Protein AF-A0A429BQH8-F1 (afdb_monomer_lite)

Structure (mmCIF, N/CA/C/O backbone):
data_AF-A0A429BQH8-F1
#
_entry.id   AF-A0A429BQH8-F1
#
loop_
_atom_site.group_PDB
_atom_site.id
_atom_site.type_symbol
_atom_site.label_atom_id
_atom_site.label_alt_id
_atom_site.label_comp_id
_atom_site.label_asym_id
_atom_site.label_entity_id
_atom_site.label_seq_id
_atom_site.pdbx_PDB_ins_code
_atom_site.Cartn_x
_atom_site.Cartn_y
_atom_site.Cartn_z
_atom_site.occupancy
_atom_site.B_iso_or_equiv
_atom_site.auth_seq_id
_atom_site.auth_comp_id
_atom_site.auth_asym_id
_atom_site.auth_atom_id
_ato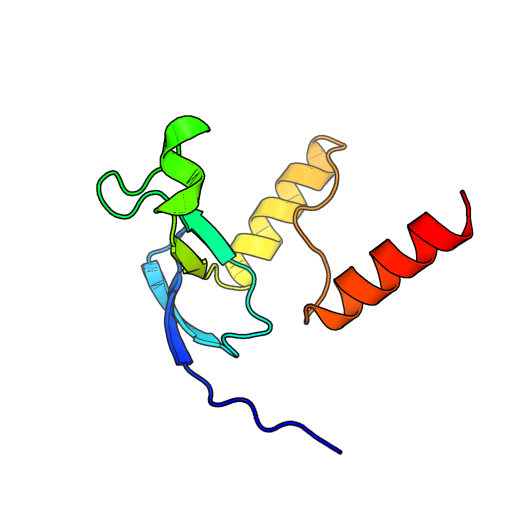m_site.pdbx_PDB_model_num
ATOM 1 N N . MET A 1 1 ? 14.439 22.328 -2.726 1.00 36.91 1 MET A N 1
ATOM 2 C CA . MET A 1 1 ? 14.791 21.987 -4.120 1.00 36.91 1 MET A CA 1
ATOM 3 C C . MET A 1 1 ? 13.985 20.749 -4.459 1.00 36.91 1 MET A C 1
ATOM 5 O O . MET A 1 1 ? 14.094 19.774 -3.730 1.00 36.91 1 MET A O 1
ATOM 9 N N . GLY A 1 2 ? 13.047 20.858 -5.402 1.00 45.47 2 GLY A N 1
ATOM 10 C CA . GLY A 1 2 ? 12.090 19.793 -5.702 1.00 45.47 2 GLY A CA 1
ATOM 11 C C . GLY A 1 2 ? 12.796 18.629 -6.382 1.00 45.47 2 GLY A C 1
ATOM 12 O O . GLY A 1 2 ? 13.368 18.805 -7.452 1.00 45.47 2 GLY A O 1
ATOM 13 N N . HIS A 1 3 ? 12.794 17.467 -5.739 1.00 46.62 3 HIS A N 1
ATOM 14 C CA . HIS A 1 3 ? 13.187 16.226 -6.385 1.00 46.62 3 HIS A CA 1
ATOM 15 C C . HIS A 1 3 ? 12.050 15.828 -7.335 1.00 46.62 3 HIS A C 1
ATOM 17 O O . HIS A 1 3 ? 10.994 15.383 -6.885 1.00 46.62 3 HIS A O 1
ATOM 23 N N . ASP A 1 4 ? 12.244 16.073 -8.633 1.00 51.50 4 ASP A N 1
ATOM 24 C CA . ASP A 1 4 ? 11.452 15.466 -9.704 1.00 51.50 4 ASP A CA 1
ATOM 25 C C . ASP A 1 4 ? 11.752 13.962 -9.704 1.00 51.50 4 ASP A C 1
ATOM 27 O O . ASP A 1 4 ? 12.698 13.496 -10.342 1.00 51.50 4 ASP A O 1
ATOM 31 N N . HIS A 1 5 ? 10.993 13.193 -8.925 1.00 56.84 5 HIS A N 1
ATOM 32 C CA . HIS A 1 5 ? 11.068 11.739 -9.000 1.00 56.84 5 HIS A CA 1
ATOM 33 C C . HIS A 1 5 ? 10.362 11.281 -10.284 1.00 56.84 5 HIS A C 1
ATOM 35 O O . HIS A 1 5 ? 9.257 11.754 -10.579 1.00 56.84 5 HIS A O 1
ATOM 41 N N . PRO A 1 6 ? 10.963 10.370 -11.070 1.00 63.25 6 PRO A N 1
ATOM 42 C CA . PRO A 1 6 ? 10.335 9.878 -12.284 1.00 63.25 6 PRO A CA 1
ATOM 43 C C . PRO A 1 6 ? 9.031 9.158 -11.933 1.00 63.25 6 PRO A C 1
ATOM 45 O O . PRO A 1 6 ? 9.024 8.157 -11.216 1.00 63.25 6 PRO A O 1
ATOM 48 N N . ALA A 1 7 ? 7.918 9.672 -12.457 1.00 75.38 7 ALA A N 1
ATOM 49 C CA . ALA A 1 7 ? 6.623 9.026 -12.329 1.00 75.38 7 ALA A CA 1
ATOM 50 C C . ALA A 1 7 ? 6.659 7.638 -12.991 1.00 75.38 7 ALA A C 1
ATOM 52 O O . ALA A 1 7 ? 7.053 7.494 -14.150 1.00 75.38 7 ALA A O 1
ATOM 53 N N . ALA A 1 8 ? 6.217 6.619 -12.260 1.00 85.19 8 ALA A N 1
ATOM 54 C CA . ALA A 1 8 ? 6.009 5.270 -12.763 1.00 85.19 8 ALA A CA 1
ATOM 55 C C . ALA A 1 8 ? 4.517 4.983 -12.934 1.00 85.19 8 ALA A C 1
ATOM 57 O O . ALA A 1 8 ? 3.655 5.670 -12.383 1.00 85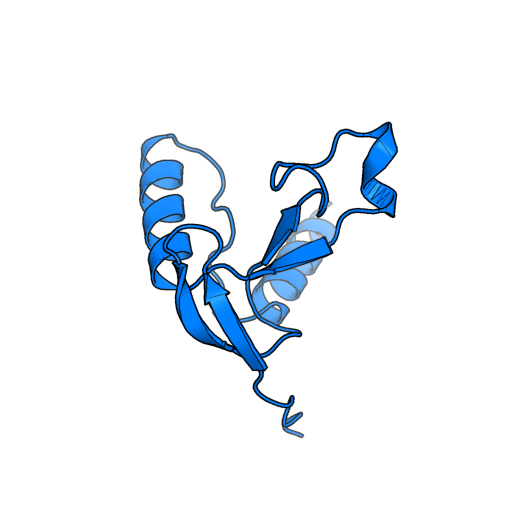.19 8 ALA A O 1
ATOM 58 N N . MET A 1 9 ? 4.212 3.938 -13.697 1.00 88.94 9 MET A N 1
ATOM 59 C CA . MET A 1 9 ? 2.847 3.490 -13.933 1.00 88.94 9 MET A CA 1
ATOM 60 C C . MET A 1 9 ? 2.759 1.983 -13.756 1.00 88.94 9 MET A C 1
ATOM 62 O O . MET A 1 9 ? 3.524 1.233 -14.358 1.00 88.94 9 MET A O 1
ATOM 66 N N . SER A 1 10 ? 1.815 1.536 -12.937 1.00 89.94 10 SER A N 1
ATOM 67 C CA . SER A 1 10 ? 1.557 0.116 -12.700 1.00 89.94 10 SER A CA 1
ATOM 68 C C . SER A 1 10 ? 0.134 -0.086 -12.157 1.00 89.94 10 SER A C 1
ATOM 70 O O . SER A 1 10 ? -0.528 0.890 -11.775 1.00 89.94 10 SER A O 1
ATOM 72 N N . PRO A 1 11 ? -0.412 -1.315 -12.205 1.00 93.25 11 PRO A N 1
ATOM 73 C CA . PRO A 1 11 ? -1.748 -1.581 -11.690 1.00 93.25 11 PRO A CA 1
ATOM 74 C C . PRO A 1 11 ? -1.760 -1.583 -10.158 1.00 93.25 11 PRO A C 1
ATOM 76 O O . PRO A 1 11 ? -0.852 -2.093 -9.508 1.00 93.25 11 PRO A O 1
ATOM 79 N N . CYS A 1 12 ? -2.834 -1.058 -9.570 1.00 91.38 12 CYS A N 1
ATOM 80 C CA . CYS A 1 12 ? -3.086 -1.177 -8.138 1.00 91.38 12 CYS A CA 1
ATOM 81 C C . CYS A 1 12 ? -3.249 -2.647 -7.737 1.00 91.38 12 CYS A C 1
ATOM 83 O O . CYS A 1 12 ? -4.119 -3.335 -8.267 1.00 91.38 12 CYS A O 1
ATOM 85 N N . ILE A 1 13 ? -2.514 -3.088 -6.720 1.00 88.62 13 ILE A N 1
ATOM 86 C CA . ILE A 1 13 ? -2.615 -4.448 -6.169 1.00 88.62 13 ILE A CA 1
ATOM 87 C C . ILE A 1 13 ? -4.031 -4.842 -5.712 1.00 88.62 13 ILE A C 1
ATOM 89 O O . ILE A 1 13 ? -4.402 -6.007 -5.785 1.00 88.62 13 ILE A O 1
ATOM 93 N N . ASN A 1 14 ? -4.844 -3.878 -5.268 1.00 89.69 14 ASN A N 1
ATOM 94 C CA . ASN A 1 14 ? -6.167 -4.158 -4.703 1.00 89.69 14 ASN A CA 1
ATOM 95 C C . ASN A 1 14 ? -7.304 -4.121 -5.733 1.00 89.69 14 ASN A C 1
ATOM 97 O O . ASN A 1 14 ? -8.313 -4.790 -5.541 1.00 89.69 14 ASN A O 1
ATOM 101 N N . CYS A 1 15 ? -7.193 -3.306 -6.787 1.00 92.06 15 CYS A N 1
ATOM 102 C CA . CYS A 1 15 ? -8.287 -3.110 -7.750 1.00 92.06 15 CYS A CA 1
ATOM 103 C C . CYS A 1 15 ? -7.878 -3.253 -9.219 1.00 92.06 15 CYS A C 1
ATOM 105 O O . CYS A 1 15 ? -8.714 -3.067 -10.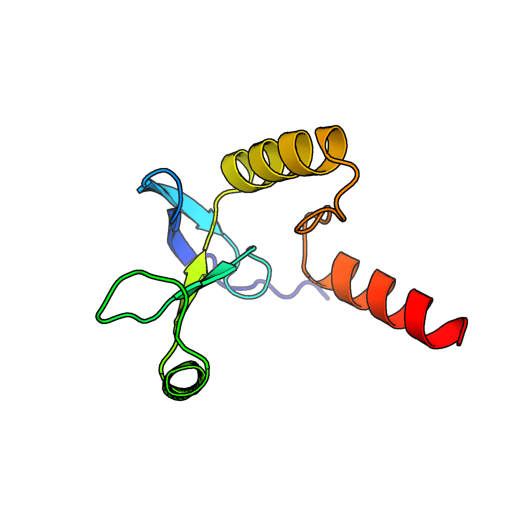098 1.00 92.06 15 CYS A O 1
ATOM 107 N N . GLY A 1 16 ? -6.603 -3.520 -9.507 1.00 94.00 16 GLY A N 1
ATOM 108 C CA . GLY A 1 16 ? -6.069 -3.704 -10.858 1.00 94.00 16 GLY A CA 1
ATOM 109 C C . GLY A 1 16 ? -5.989 -2.436 -11.714 1.00 94.00 16 GLY A C 1
ATOM 110 O O . GLY A 1 16 ? -5.397 -2.463 -12.789 1.00 94.00 16 GLY A O 1
ATOM 111 N N . ARG A 1 17 ? -6.551 -1.305 -11.267 1.00 92.12 17 ARG A N 1
ATOM 112 C CA . ARG A 1 17 ? -6.551 -0.057 -12.043 1.00 92.12 17 ARG A CA 1
ATOM 113 C C . ARG A 1 17 ? -5.129 0.481 -12.213 1.00 92.12 17 ARG A C 1
ATOM 115 O O . ARG A 1 17 ? -4.438 0.697 -11.219 1.00 92.12 17 ARG A O 1
ATOM 122 N N . LEU A 1 18 ? -4.739 0.750 -13.460 1.00 92.62 18 LEU A N 1
ATOM 123 C CA . LEU A 1 18 ? -3.507 1.467 -13.793 1.00 92.62 18 LEU A CA 1
ATOM 124 C C . LEU A 1 18 ? -3.562 2.904 -13.267 1.00 92.62 18 LEU A C 1
ATOM 126 O O . LEU A 1 18 ? -4.572 3.596 -13.429 1.00 92.62 18 LEU A O 1
ATOM 130 N N . PHE A 1 19 ? -2.476 3.350 -12.644 1.00 87.94 19 PHE A N 1
ATOM 131 C CA . PHE A 1 19 ? -2.331 4.719 -12.163 1.00 87.94 19 PHE A CA 1
ATOM 132 C C . PHE A 1 19 ? -0.870 5.166 -12.207 1.00 87.94 19 PHE A C 1
ATOM 134 O O . PHE A 1 19 ? 0.040 4.340 -12.144 1.00 87.94 19 PHE A O 1
ATOM 141 N N . LEU A 1 20 ? -0.672 6.477 -12.333 1.00 86.62 20 LEU A N 1
ATOM 142 C CA . LEU A 1 20 ? 0.635 7.116 -12.218 1.00 86.62 20 LEU A CA 1
ATOM 143 C C . LEU A 1 20 ? 0.946 7.382 -10.747 1.00 86.62 20 LEU A C 1
ATOM 145 O O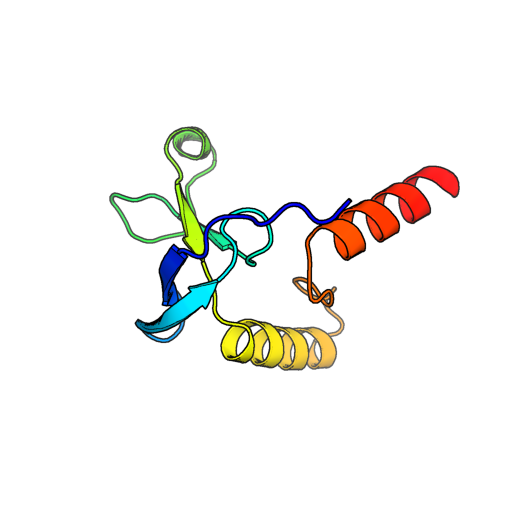 . LEU A 1 20 ? 0.055 7.775 -9.988 1.00 86.62 20 LEU A O 1
ATOM 149 N N . TYR A 1 21 ? 2.197 7.178 -10.353 1.00 81.75 21 TYR A N 1
ATOM 150 C CA . TYR A 1 21 ? 2.665 7.422 -8.994 1.00 81.75 21 TYR A CA 1
ATOM 151 C C . TYR A 1 21 ? 4.169 7.684 -8.952 1.00 81.75 21 TYR A C 1
ATOM 153 O O . TYR A 1 21 ? 4.909 7.312 -9.858 1.00 81.75 21 TYR A O 1
ATOM 161 N N . ASP A 1 22 ? 4.615 8.286 -7.857 1.00 82.88 22 ASP A N 1
ATOM 162 C CA . ASP A 1 22 ? 6.027 8.385 -7.503 1.00 82.88 22 ASP A CA 1
ATOM 163 C C . ASP A 1 22 ? 6.459 7.089 -6.779 1.00 82.88 22 ASP A C 1
ATOM 165 O O . ASP A 1 22 ? 5.899 6.784 -5.718 1.00 82.88 22 ASP A O 1
ATOM 169 N N . PRO A 1 23 ? 7.404 6.297 -7.326 1.00 80.81 23 PRO A N 1
ATOM 170 C CA . PRO A 1 23 ? 7.863 5.044 -6.721 1.00 80.81 23 PRO A CA 1
ATOM 171 C C . PRO A 1 23 ? 8.386 5.170 -5.291 1.00 80.81 23 PRO A C 1
ATOM 173 O O . PRO A 1 23 ? 8.300 4.204 -4.534 1.00 80.81 23 PRO A O 1
ATOM 176 N N . GLU A 1 24 ? 8.917 6.334 -4.920 1.00 80.31 24 GLU A N 1
ATOM 177 C CA . GLU A 1 24 ? 9.474 6.573 -3.589 1.00 80.31 24 GLU A CA 1
ATOM 178 C C . GLU A 1 24 ? 8.398 6.973 -2.575 1.00 80.31 24 GLU A C 1
ATOM 180 O O . GLU A 1 24 ? 8.587 6.814 -1.370 1.00 80.31 24 GLU A O 1
ATOM 185 N N . ARG A 1 25 ? 7.243 7.457 -3.046 1.00 73.31 25 ARG A N 1
ATOM 186 C CA . ARG A 1 25 ? 6.179 8.000 -2.183 1.00 73.31 25 ARG A CA 1
ATOM 187 C C . ARG A 1 25 ? 4.907 7.167 -2.169 1.00 73.31 25 ARG A C 1
ATOM 189 O O . ARG A 1 25 ? 4.065 7.363 -1.296 1.00 73.31 25 ARG A O 1
ATOM 196 N N . VAL A 1 26 ? 4.737 6.257 -3.124 1.00 80.31 26 VAL A N 1
ATOM 197 C CA . VAL A 1 26 ? 3.523 5.451 -3.237 1.00 80.31 26 VAL A CA 1
ATOM 198 C C . VAL A 1 26 ? 3.383 4.474 -2.072 1.00 80.31 26 VAL A C 1
ATOM 200 O O . VAL A 1 26 ? 4.315 3.761 -1.691 1.00 80.31 26 VAL A O 1
ATOM 203 N N . VAL A 1 27 ? 2.165 4.374 -1.543 1.00 80.44 27 VAL A N 1
ATOM 204 C CA . VAL A 1 27 ? 1.821 3.304 -0.607 1.00 80.44 27 VAL A CA 1
ATOM 205 C C . VAL A 1 27 ? 1.953 1.972 -1.327 1.00 80.44 27 VAL A C 1
ATOM 207 O O . VAL A 1 27 ? 1.340 1.751 -2.370 1.00 80.44 27 VAL A O 1
ATOM 210 N N . SER A 1 28 ? 2.730 1.065 -0.751 1.00 83.06 28 SER A N 1
ATOM 211 C CA . SER A 1 28 ? 2.948 -0.267 -1.297 1.00 83.06 28 SER A CA 1
ATOM 212 C C . SER A 1 28 ? 2.788 -1.336 -0.228 1.00 83.06 28 SER A C 1
ATOM 214 O O . SER A 1 28 ? 2.927 -1.089 0.969 1.00 83.06 28 SER A O 1
ATOM 216 N N . VAL A 1 29 ? 2.466 -2.542 -0.676 1.00 82.88 29 VAL A N 1
ATOM 217 C CA . VAL A 1 29 ? 2.416 -3.750 0.145 1.00 82.88 29 VAL A CA 1
ATOM 218 C C . VAL A 1 29 ? 3.533 -4.686 -0.275 1.00 82.88 29 VAL A C 1
ATOM 220 O O . VAL A 1 29 ? 3.850 -4.802 -1.458 1.00 82.88 29 VAL A O 1
ATOM 223 N N . LEU A 1 30 ? 4.129 -5.352 0.712 1.00 82.75 30 LEU A N 1
ATOM 224 C CA . LEU A 1 30 ? 5.055 -6.446 0.462 1.00 82.75 30 LEU A CA 1
ATOM 225 C C . LEU A 1 30 ? 4.266 -7.674 0.028 1.00 82.75 30 LEU A C 1
ATOM 227 O O . LEU A 1 30 ? 3.353 -8.109 0.735 1.00 82.75 30 LEU A O 1
ATOM 231 N N . VAL A 1 31 ? 4.654 -8.238 -1.107 1.00 84.62 31 VAL A N 1
ATOM 232 C CA . VAL A 1 31 ? 4.097 -9.482 -1.629 1.00 84.62 31 VAL A CA 1
ATOM 233 C C . VAL A 1 31 ? 5.221 -10.430 -2.018 1.00 84.62 31 VAL A C 1
ATOM 235 O O . VAL A 1 31 ? 6.271 -10.008 -2.498 1.00 84.62 31 VAL A O 1
ATOM 238 N N . ASP A 1 32 ? 5.000 -11.717 -1.805 1.00 88.62 32 ASP A N 1
ATOM 239 C CA . ASP A 1 32 ? 5.803 -12.769 -2.409 1.00 88.62 32 ASP A CA 1
ATOM 240 C C . ASP A 1 32 ? 5.438 -12.838 -3.906 1.00 88.62 32 ASP A C 1
ATOM 242 O O . AS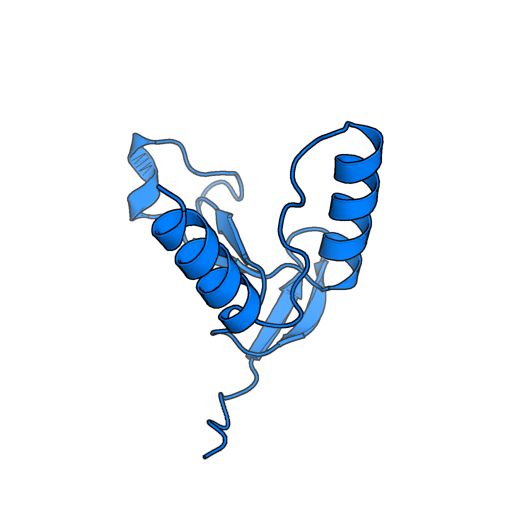P A 1 32 ? 4.268 -13.078 -4.230 1.00 88.62 32 ASP A O 1
ATOM 246 N N . PRO A 1 33 ? 6.393 -12.593 -4.821 1.00 87.12 33 PRO A N 1
ATOM 247 C CA . PRO A 1 33 ? 6.113 -12.525 -6.253 1.00 87.12 33 PRO A CA 1
ATOM 248 C C . PRO A 1 33 ? 5.674 -13.865 -6.857 1.00 87.12 33 PRO A C 1
ATOM 250 O O . PRO A 1 33 ? 5.032 -13.862 -7.903 1.00 87.12 33 PRO A O 1
ATOM 253 N N . GLU A 1 34 ? 5.977 -15.001 -6.223 1.00 89.38 34 GLU A N 1
ATOM 254 C CA . GLU A 1 34 ? 5.568 -16.319 -6.720 1.00 89.38 34 GLU A CA 1
ATOM 255 C C . GLU A 1 34 ? 4.115 -16.636 -6.368 1.00 89.38 34 GLU A C 1
ATOM 257 O O . GLU A 1 34 ? 3.405 -17.275 -7.142 1.00 89.38 34 GLU A O 1
ATOM 262 N N . THR A 1 35 ? 3.663 -16.202 -5.189 1.00 87.19 35 THR A N 1
ATOM 263 C CA . THR A 1 35 ? 2.325 -16.547 -4.677 1.00 87.19 35 THR A CA 1
ATOM 264 C C . THR A 1 35 ? 1.316 -15.411 -4.808 1.00 87.19 35 THR A C 1
ATOM 266 O O . THR A 1 35 ? 0.111 -15.644 -4.691 1.00 87.19 35 THR A O 1
ATOM 269 N N . GLY A 1 36 ? 1.784 -14.175 -5.004 1.00 83.38 36 GLY A N 1
ATOM 270 C CA . GLY A 1 36 ? 0.959 -12.967 -4.990 1.00 83.38 36 GLY A CA 1
ATOM 271 C C . GLY A 1 36 ? 0.355 -12.650 -3.617 1.00 83.38 36 GLY A C 1
ATOM 272 O O . GLY A 1 36 ? -0.586 -11.863 -3.527 1.00 83.38 36 GLY A O 1
ATOM 273 N N . ARG A 1 37 ? 0.849 -13.279 -2.543 1.00 83.94 37 ARG A N 1
ATOM 274 C CA . ARG A 1 37 ? 0.338 -13.128 -1.170 1.00 83.94 37 ARG A CA 1
ATOM 275 C C . ARG A 1 37 ? 1.338 -12.403 -0.283 1.00 83.94 37 ARG A C 1
ATOM 277 O O . ARG A 1 37 ? 2.477 -12.166 -0.670 1.00 83.94 37 ARG A O 1
ATOM 284 N N . TYR A 1 38 ? 0.912 -12.059 0.931 1.00 81.69 38 TYR A N 1
ATOM 285 C CA . TYR A 1 38 ? 1.833 -11.542 1.938 1.00 81.69 38 TYR A CA 1
ATOM 286 C C . TYR A 1 38 ? 2.932 -12.583 2.220 1.00 81.69 38 TYR A C 1
ATOM 288 O O . TYR A 1 38 ? 2.599 -13.751 2.440 1.00 81.69 38 TYR A O 1
ATOM 296 N N . PRO A 1 39 ? 4.216 -12.191 2.208 1.00 82.94 39 PRO A N 1
ATOM 297 C CA . PRO A 1 39 ? 5.315 -13.135 2.344 1.00 82.94 39 PRO A CA 1
ATOM 298 C C . PRO A 1 39 ? 5.337 -13.771 3.735 1.00 82.94 39 PRO A C 1
ATOM 300 O O . PRO A 1 39 ? 5.215 -13.089 4.760 1.00 82.94 39 PRO A O 1
ATOM 303 N N . GLU A 1 40 ? 5.574 -15.081 3.774 1.00 86.31 40 GLU A N 1
ATOM 304 C CA . GLU A 1 40 ? 5.917 -15.768 5.018 1.00 86.31 40 GLU A CA 1
ATOM 305 C C . GLU A 1 40 ? 7.191 -15.166 5.634 1.00 86.31 40 GLU A C 1
ATOM 307 O O . GLU A 1 40 ? 8.053 -14.671 4.898 1.00 86.31 40 GLU A O 1
ATOM 312 N N . PRO A 1 41 ? 7.368 -15.210 6.970 1.00 85.19 41 PRO A N 1
ATOM 313 C CA . PRO A 1 41 ? 8.537 -14.627 7.631 1.00 85.19 41 PRO A CA 1
ATOM 314 C C . PRO A 1 41 ? 9.878 -15.080 7.040 1.00 85.19 41 PRO A C 1
ATOM 316 O O . PRO A 1 41 ? 10.762 -14.249 6.836 1.00 85.19 41 PRO A O 1
ATOM 319 N N . SER A 1 42 ? 10.001 -16.367 6.700 1.00 87.19 42 SER A N 1
ATOM 320 C CA . SER A 1 42 ? 11.190 -16.967 6.080 1.00 87.19 42 SER A CA 1
ATOM 321 C C . SER A 1 42 ? 11.473 -16.434 4.673 1.00 87.19 42 SER A C 1
ATOM 323 O O . SER A 1 42 ? 12.627 -16.412 4.261 1.00 87.19 42 SER A O 1
ATOM 325 N N . ARG A 1 43 ? 10.453 -15.962 3.946 1.00 79.88 43 ARG A N 1
ATOM 326 C CA . ARG A 1 43 ? 10.540 -15.524 2.543 1.00 79.88 43 ARG A CA 1
ATOM 327 C C . ARG A 1 43 ? 10.534 -14.010 2.354 1.00 79.88 43 ARG A C 1
ATOM 329 O O . ARG A 1 43 ? 10.606 -13.533 1.226 1.00 79.88 43 ARG A O 1
ATOM 336 N N . ARG A 1 44 ? 10.489 -13.227 3.437 1.00 81.12 44 ARG A N 1
ATOM 337 C CA . ARG A 1 44 ? 10.425 -11.753 3.373 1.00 81.12 44 ARG A CA 1
ATOM 338 C C . ARG A 1 44 ? 11.545 -11.107 2.558 1.00 81.12 44 ARG A C 1
ATOM 340 O O . ARG A 1 44 ? 11.322 -10.055 1.976 1.00 81.12 44 ARG A O 1
ATOM 347 N N . HIS A 1 45 ? 12.720 -11.728 2.497 1.00 84.25 45 HIS A N 1
ATOM 348 C CA . HIS A 1 45 ? 13.861 -11.229 1.728 1.00 84.25 45 HIS A CA 1
ATOM 349 C C . HIS A 1 45 ? 13.667 -11.315 0.202 1.00 84.25 45 HIS A C 1
ATOM 351 O O . HIS A 1 45 ? 14.336 -10.595 -0.529 1.00 84.25 45 HIS A O 1
ATOM 357 N N . HIS A 1 46 ? 12.735 -12.147 -0.274 1.00 84.69 46 HIS A N 1
ATOM 358 C CA . HIS A 1 46 ? 12.338 -12.236 -1.684 1.00 84.69 46 HIS A CA 1
ATOM 359 C C . HIS A 1 46 ? 11.098 -11.396 -2.019 1.00 84.69 46 HIS A C 1
ATOM 361 O O . HIS A 1 46 ? 10.660 -11.372 -3.168 1.00 84.69 46 HIS A O 1
ATOM 367 N N . ALA A 1 47 ? 10.497 -10.734 -1.028 1.00 86.06 47 ALA A N 1
ATOM 368 C CA . ALA A 1 47 ? 9.268 -9.990 -1.234 1.00 86.06 47 ALA A CA 1
ATOM 369 C C . ALA A 1 47 ? 9.513 -8.704 -2.029 1.00 86.06 47 ALA A C 1
ATOM 371 O O . ALA A 1 47 ? 10.484 -7.981 -1.802 1.00 86.06 47 ALA A O 1
ATOM 372 N N . VAL A 1 48 ? 8.577 -8.386 -2.916 1.00 87.00 48 VAL A N 1
ATOM 373 C CA . VAL A 1 48 ? 8.581 -7.157 -3.709 1.00 87.00 48 VAL A CA 1
ATOM 374 C C . VAL A 1 48 ? 7.532 -6.186 -3.182 1.00 87.00 48 VAL A C 1
ATOM 376 O O . VAL A 1 48 ? 6.500 -6.587 -2.642 1.00 87.00 48 VAL A O 1
ATOM 379 N N . ARG A 1 49 ? 7.795 -4.887 -3.328 1.00 84.62 49 ARG A N 1
ATOM 380 C CA . ARG A 1 49 ? 6.816 -3.838 -3.027 1.00 84.62 49 ARG A CA 1
ATOM 381 C C . ARG A 1 49 ? 5.919 -3.624 -4.238 1.00 84.62 49 ARG A C 1
ATOM 383 O O . ARG A 1 49 ? 6.413 -3.295 -5.312 1.00 84.62 49 ARG A O 1
ATOM 390 N N . VAL A 1 50 ? 4.609 -3.773 -4.056 1.00 87.94 50 VAL A N 1
ATOM 391 C CA . VAL A 1 50 ? 3.612 -3.536 -5.110 1.00 87.94 50 VAL A CA 1
ATOM 392 C C . VAL A 1 50 ? 2.679 -2.407 -4.685 1.00 87.94 50 VAL A C 1
ATOM 394 O O . VAL A 1 50 ? 2.210 -2.406 -3.542 1.00 87.94 50 VAL A O 1
ATOM 397 N N . PRO A 1 51 ? 2.423 -1.416 -5.553 1.00 89.19 51 PRO A N 1
ATOM 398 C CA . PRO A 1 51 ? 1.751 -0.195 -5.148 1.00 89.19 51 PRO A CA 1
ATOM 399 C C . PRO A 1 51 ? 0.228 -0.355 -5.053 1.00 89.19 51 PRO A C 1
ATOM 401 O O . PRO A 1 51 ? -0.409 -1.132 -5.770 1.00 89.19 51 PRO A O 1
ATOM 404 N N . ALA A 1 52 ? -0.370 0.435 -4.168 1.00 87.81 52 ALA A N 1
ATOM 405 C CA . ALA A 1 52 ? -1.806 0.566 -3.989 1.00 87.81 52 ALA A CA 1
ATOM 406 C C . ALA A 1 52 ? -2.243 1.990 -4.346 1.00 87.81 52 ALA A C 1
ATOM 408 O O . ALA A 1 52 ? -1.645 2.970 -3.905 1.00 87.81 52 ALA A O 1
ATOM 409 N N . CYS A 1 53 ? -3.311 2.120 -5.133 1.00 86.62 53 CYS A N 1
ATOM 410 C CA . CYS A 1 53 ? -3.823 3.433 -5.503 1.00 86.62 53 CYS A CA 1
ATOM 411 C C . CYS A 1 53 ? -4.483 4.139 -4.309 1.00 86.62 53 CYS A C 1
ATOM 413 O O . CYS A 1 53 ? -5.044 3.500 -3.411 1.00 86.62 53 CYS A O 1
ATOM 415 N N . HIS A 1 54 ? -4.482 5.473 -4.346 1.00 81.81 54 HIS A N 1
ATOM 416 C CA . HIS A 1 54 ? -5.003 6.307 -3.260 1.00 81.81 54 HIS A CA 1
ATOM 417 C C . HIS A 1 54 ? -6.468 5.990 -2.904 1.00 81.81 54 HIS A C 1
ATOM 419 O O . HIS A 1 54 ? -6.842 6.015 -1.733 1.00 81.81 54 HIS A O 1
ATOM 425 N N . PHE A 1 55 ? -7.300 5.621 -3.888 1.00 85.00 55 PHE A N 1
ATOM 426 C CA . PHE A 1 55 ? -8.696 5.242 -3.653 1.00 85.00 55 PHE A CA 1
ATOM 427 C C . PHE A 1 55 ? -8.816 4.003 -2.756 1.00 85.00 55 PHE A C 1
ATOM 429 O O . PHE A 1 55 ? -9.602 3.997 -1.808 1.00 85.00 55 PHE A O 1
ATOM 436 N N . CYS A 1 56 ? -8.019 2.964 -3.024 1.00 88.25 56 CYS A N 1
ATOM 437 C CA . CYS A 1 56 ? -8.029 1.739 -2.229 1.00 88.25 56 CYS A CA 1
ATOM 438 C C . CYS A 1 56 ? -7.451 1.965 -0.830 1.00 88.25 56 CYS A C 1
ATOM 440 O O . CYS A 1 56 ? -7.985 1.426 0.138 1.00 88.25 56 CYS A O 1
ATOM 442 N N . VAL A 1 57 ? -6.405 2.787 -0.708 1.00 85.38 57 VAL A N 1
ATOM 443 C CA . VAL A 1 57 ? -5.842 3.171 0.597 1.00 85.38 57 VAL A CA 1
ATOM 444 C C . VAL A 1 57 ? -6.887 3.912 1.431 1.00 85.38 57 VAL A C 1
ATOM 446 O O . VAL A 1 57 ? -7.138 3.548 2.581 1.00 85.38 57 VAL A O 1
ATOM 449 N N . ARG A 1 58 ? -7.577 4.892 0.835 1.00 84.31 58 ARG A N 1
ATOM 450 C CA . ARG A 1 58 ? -8.644 5.646 1.501 1.00 84.31 58 ARG A CA 1
ATOM 451 C C . ARG A 1 58 ? -9.777 4.735 1.974 1.00 84.31 58 ARG A C 1
ATOM 453 O O . ARG A 1 58 ? -10.199 4.844 3.123 1.00 84.31 58 ARG A O 1
ATOM 460 N N . ALA A 1 59 ? -10.239 3.816 1.126 1.00 85.75 59 ALA A N 1
ATOM 461 C CA . ALA A 1 59 ? -11.273 2.849 1.494 1.00 85.75 59 ALA A CA 1
ATOM 462 C C . ALA A 1 59 ? -10.825 1.941 2.655 1.00 85.75 59 ALA A C 1
ATOM 464 O O . ALA A 1 59 ? -11.567 1.753 3.618 1.00 85.75 59 ALA A O 1
ATOM 465 N N . ALA A 1 60 ? -9.585 1.443 2.616 1.00 85.44 60 ALA A N 1
ATOM 466 C CA . ALA A 1 60 ? -9.030 0.624 3.691 1.00 85.44 60 ALA A CA 1
ATOM 467 C C . ALA A 1 60 ? -8.944 1.389 5.023 1.00 85.44 60 ALA A C 1
ATOM 469 O O . ALA A 1 60 ? -9.226 0.828 6.082 1.00 85.44 60 ALA A O 1
ATOM 470 N N . ASN A 1 61 ? -8.595 2.676 4.986 1.00 83.69 61 ASN A N 1
ATOM 471 C CA . ASN A 1 61 ? -8.543 3.519 6.180 1.00 83.69 61 ASN A CA 1
ATOM 472 C C . ASN A 1 61 ? -9.924 3.800 6.778 1.00 83.69 61 ASN A C 1
ATOM 474 O O . ASN A 1 61 ? -10.047 3.836 8.001 1.00 83.69 61 ASN A O 1
ATOM 478 N N . VAL A 1 62 ? -10.969 3.944 5.955 1.00 87.06 62 VAL A N 1
ATOM 479 C CA . VAL A 1 62 ? -12.353 4.044 6.451 1.00 87.06 62 VAL A CA 1
ATOM 480 C C . VAL A 1 62 ? -12.716 2.800 7.262 1.00 87.06 62 VAL A C 1
ATOM 482 O O . VAL A 1 62 ? -13.217 2.919 8.380 1.00 87.06 62 VAL A O 1
ATOM 485 N N . GLU A 1 63 ? -12.407 1.610 6.747 1.00 88.50 63 GLU A N 1
ATOM 486 C CA . GLU A 1 63 ? -12.686 0.355 7.452 1.00 88.50 63 GLU A CA 1
ATOM 487 C C . GLU A 1 63 ? -11.844 0.183 8.721 1.00 88.50 63 GLU A C 1
ATOM 489 O O . GLU A 1 63 ? -12.353 -0.273 9.744 1.00 88.50 63 GLU A O 1
ATOM 494 N N . ARG A 1 64 ? -10.574 0.604 8.702 1.00 85.44 64 ARG A N 1
ATOM 495 C CA . ARG A 1 64 ? -9.724 0.621 9.903 1.00 85.44 64 ARG A CA 1
ATOM 496 C C . ARG A 1 64 ? -10.284 1.538 10.983 1.00 85.44 64 ARG A C 1
ATOM 498 O O . ARG A 1 64 ? -10.400 1.110 12.128 1.00 85.44 64 ARG A O 1
ATOM 505 N N . ARG A 1 65 ? -10.708 2.750 10.610 1.00 85.31 65 ARG A N 1
ATOM 506 C CA . ARG A 1 65 ? -11.303 3.724 11.533 1.00 85.31 65 ARG A CA 1
ATOM 507 C C . ARG A 1 65 ? -12.556 3.168 12.205 1.00 85.31 65 ARG A C 1
ATOM 509 O O . ARG A 1 65 ? -12.676 3.256 13.421 1.00 85.31 65 ARG A O 1
ATOM 516 N N . LYS A 1 66 ? -13.448 2.526 11.440 1.00 90.19 66 LYS A N 1
ATOM 517 C CA . LYS A 1 66 ? -14.648 1.860 11.988 1.00 90.19 66 LYS A CA 1
ATOM 518 C C . LYS A 1 66 ? -14.313 0.782 13.023 1.00 90.19 66 LYS A C 1
ATOM 520 O O . LYS A 1 66 ? -15.107 0.537 13.921 1.00 90.19 66 LYS A O 1
ATOM 525 N N . ARG A 1 67 ? -13.152 0.137 12.891 1.00 88.81 67 ARG A N 1
ATOM 526 C CA . ARG A 1 67 ? -12.684 -0.947 13.768 1.00 88.81 67 ARG A CA 1
ATOM 527 C C . ARG A 1 67 ? -11.781 -0.46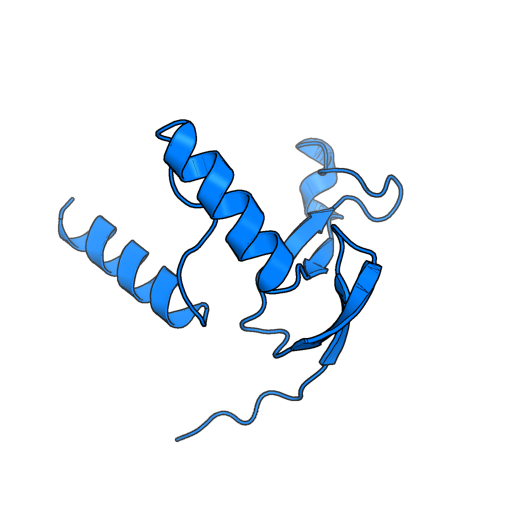6 14.909 1.00 88.81 67 ARG A C 1
ATOM 529 O O . ARG A 1 67 ? -11.240 -1.302 15.622 1.00 88.81 67 ARG A O 1
ATOM 536 N N . GLY A 1 68 ? -11.571 0.846 15.058 1.00 87.56 68 GLY A N 1
ATOM 537 C CA . GLY A 1 68 ? -10.625 1.396 16.036 1.00 87.56 68 GLY A CA 1
ATOM 538 C C . GLY A 1 68 ? -9.172 0.980 15.781 1.00 87.56 68 GLY A C 1
ATOM 539 O O . GLY A 1 68 ? -8.357 0.988 16.698 1.00 87.56 68 GLY A O 1
ATOM 540 N N . LEU A 1 69 ? -8.846 0.579 14.549 1.00 74.56 69 LEU A N 1
ATOM 541 C CA . LEU A 1 69 ? -7.500 0.173 14.168 1.00 74.56 69 LEU A CA 1
ATOM 542 C C . LEU A 1 69 ? -6.680 1.389 13.731 1.00 74.56 69 LEU A C 1
ATOM 544 O O . LEU A 1 69 ? -7.233 2.314 13.124 1.00 74.56 69 LEU A O 1
ATOM 548 N N . PRO A 1 70 ? -5.354 1.365 13.950 1.00 73.38 70 PRO A N 1
ATOM 549 C CA . PRO A 1 70 ? -4.478 2.379 13.396 1.00 73.38 70 PRO A CA 1
ATOM 550 C C . PRO A 1 70 ? -4.611 2.401 11.873 1.00 73.38 70 PRO A C 1
ATOM 552 O O . PRO A 1 70 ? -4.745 1.363 11.205 1.00 73.38 70 PRO A O 1
ATOM 555 N N . LEU A 1 71 ? -4.592 3.613 11.330 1.00 74.12 71 LEU A N 1
ATOM 556 C CA . LEU A 1 71 ? -4.674 3.828 9.896 1.00 74.12 71 LEU A CA 1
ATOM 557 C C . LEU A 1 71 ? -3.453 3.219 9.222 1.00 74.12 71 LEU A C 1
ATOM 559 O O . LEU A 1 71 ? -2.346 3.273 9.752 1.00 74.12 71 LEU A O 1
ATOM 563 N N . GLY A 1 72 ? -3.682 2.602 8.064 1.00 61.97 72 GLY A N 1
ATOM 564 C CA . GLY A 1 72 ? -2.617 1.941 7.321 1.00 61.97 72 GLY A CA 1
ATOM 565 C C . GLY A 1 72 ? -1.579 2.945 6.841 1.00 61.97 72 GLY A C 1
ATOM 566 O O . GLY A 1 72 ? -0.424 2.558 6.724 1.00 61.97 72 GLY A O 1
ATOM 567 N N . TYR A 1 73 ? -2.022 4.192 6.593 1.00 65.31 73 TYR A N 1
ATOM 568 C CA . TYR A 1 73 ? -1.239 5.391 6.277 1.00 65.31 73 TYR A CA 1
ATOM 569 C C . TYR A 1 73 ? -2.189 6.546 5.862 1.00 65.31 73 TYR A C 1
ATOM 571 O O . TYR A 1 73 ? -3.102 6.291 5.084 1.00 65.31 73 TYR A O 1
ATOM 579 N N . GLU A 1 74 ? -2.031 7.781 6.365 1.00 50.12 74 GLU A N 1
ATOM 580 C CA . GLU A 1 74 ? -2.927 8.937 6.071 1.00 50.12 74 GLU A CA 1
ATOM 581 C C . GLU A 1 74 ? -2.233 10.114 5.348 1.00 50.12 74 GLU A C 1
ATOM 583 O O . GLU A 1 74 ? -2.861 11.148 5.152 1.00 50.12 74 GLU A O 1
ATOM 588 N N . GLY A 1 75 ? -0.957 9.973 4.970 1.00 44.31 75 GLY A N 1
ATOM 589 C CA . GLY A 1 75 ? -0.211 11.012 4.250 1.00 44.31 75 GLY A CA 1
ATOM 590 C C . GLY A 1 75 ? -0.440 10.963 2.742 1.00 44.31 75 GLY A C 1
ATOM 591 O O . GLY A 1 75 ? -0.828 9.929 2.199 1.00 44.31 75 GLY A O 1
ATOM 592 N N . ASP A 1 76 ? -0.161 12.065 2.058 1.00 42.03 76 ASP A N 1
ATOM 593 C CA . ASP A 1 76 ? -0.037 12.058 0.597 1.00 42.03 76 ASP A CA 1
ATOM 594 C C . ASP A 1 76 ? 1.376 11.588 0.177 1.00 42.03 76 ASP A C 1
ATOM 596 O O . ASP A 1 76 ? 1.574 11.198 -0.976 1.00 42.03 76 ASP A O 1
ATOM 600 N N . THR A 1 77 ? 2.363 11.605 1.099 1.00 47.66 77 THR A N 1
ATOM 601 C CA . THR A 1 77 ? 3.775 11.215 0.852 1.00 47.66 77 THR A CA 1
ATOM 602 C C . THR A 1 77 ? 4.533 10.637 2.073 1.00 47.66 77 THR A C 1
ATOM 604 O O . THR A 1 77 ? 4.158 10.869 3.226 1.00 47.66 77 THR A O 1
ATOM 607 N N . TYR A 1 78 ? 5.578 9.821 1.859 1.00 46.56 78 TYR A N 1
ATOM 608 C CA . TYR A 1 78 ? 6.349 9.157 2.935 1.00 46.56 78 TYR A CA 1
ATOM 609 C C . TYR A 1 78 ? 6.968 10.152 3.942 1.00 46.56 78 TYR A C 1
ATOM 611 O O . TYR A 1 78 ? 7.152 9.809 5.107 1.00 46.56 78 TYR A O 1
ATOM 619 N N . ALA A 1 79 ? 7.170 11.411 3.535 1.00 49.34 79 ALA A N 1
ATOM 620 C CA . ALA A 1 79 ? 7.589 12.507 4.409 1.00 49.34 79 ALA A CA 1
ATOM 621 C C . ALA A 1 79 ? 6.643 12.710 5.610 1.00 49.34 79 ALA A C 1
ATOM 623 O O . ALA A 1 79 ? 7.096 13.005 6.714 1.00 49.34 79 ALA A O 1
ATOM 624 N N . ASP A 1 80 ? 5.340 12.472 5.430 1.00 53.66 80 ASP A N 1
ATOM 625 C CA . ASP A 1 80 ? 4.354 12.571 6.512 1.00 53.66 80 ASP A CA 1
ATOM 626 C C . ASP A 1 80 ? 4.472 11.399 7.503 1.00 53.66 80 ASP A C 1
ATOM 628 O O . ASP A 1 80 ? 4.182 11.543 8.693 1.00 53.66 80 ASP A O 1
ATOM 632 N N . LEU A 1 81 ? 4.915 10.227 7.031 1.00 48.62 81 LEU A N 1
ATOM 633 C CA . LEU A 1 81 ? 5.181 9.061 7.877 1.00 48.62 81 LEU A CA 1
ATOM 634 C C . LEU A 1 81 ? 6.484 9.234 8.660 1.00 48.62 81 LEU A C 1
ATOM 636 O O . LEU A 1 81 ? 6.498 8.966 9.857 1.00 48.62 81 LEU A O 1
ATOM 640 N N . GLU A 1 82 ? 7.550 9.714 8.020 1.00 51.62 82 GLU A N 1
ATOM 641 C CA . GLU A 1 82 ? 8.821 10.010 8.691 1.00 51.62 82 GLU A CA 1
ATOM 642 C C . GLU A 1 82 ? 8.652 11.098 9.752 1.00 51.62 82 GLU A C 1
ATOM 644 O O . GLU A 1 82 ? 9.132 10.936 10.873 1.00 51.62 82 GLU A O 1
ATOM 649 N N . ALA A 1 83 ? 7.895 12.157 9.449 1.00 58.34 83 ALA A N 1
ATOM 650 C CA . ALA A 1 83 ? 7.567 13.198 10.418 1.00 58.34 83 ALA A CA 1
ATOM 651 C C . ALA A 1 83 ? 6.809 12.637 11.631 1.00 58.34 83 ALA A C 1
ATOM 653 O O . ALA A 1 83 ? 7.135 12.975 12.768 1.00 58.34 83 ALA A O 1
ATOM 654 N N . ARG A 1 84 ? 5.834 11.744 11.410 1.00 53.44 84 ARG A N 1
ATOM 655 C CA . ARG A 1 84 ? 5.087 11.093 12.496 1.00 53.44 84 ARG A CA 1
ATOM 656 C C . ARG A 1 84 ? 5.951 10.154 13.332 1.00 53.44 84 ARG A C 1
ATOM 658 O O . ARG A 1 84 ? 5.895 10.234 14.554 1.00 53.44 84 ARG A O 1
ATOM 665 N N . LEU A 1 85 ? 6.762 9.305 12.704 1.00 53.22 85 LEU A N 1
ATOM 666 C CA . LEU A 1 85 ? 7.652 8.378 13.413 1.00 53.22 85 LEU A CA 1
ATOM 667 C C . LEU A 1 85 ? 8.715 9.133 14.224 1.00 53.22 85 LEU A C 1
ATOM 669 O O . LEU A 1 85 ? 8.933 8.819 15.391 1.00 53.22 85 LEU A O 1
ATOM 673 N N . ALA A 1 86 ? 9.299 10.193 13.658 1.00 57.72 86 ALA A N 1
ATOM 674 C CA . ALA A 1 86 ? 10.238 11.061 14.367 1.00 57.72 86 ALA A CA 1
ATOM 675 C C . ALA A 1 86 ? 9.582 11.820 15.534 1.00 57.72 86 ALA A C 1
ATOM 677 O O . ALA A 1 86 ? 10.241 12.135 16.526 1.00 57.72 86 ALA A O 1
ATOM 678 N N . GLN A 1 87 ? 8.286 12.132 15.432 1.00 52.88 87 GLN A N 1
ATOM 679 C CA . GLN A 1 87 ? 7.526 12.731 16.524 1.00 52.88 87 GLN A CA 1
ATOM 680 C C . GLN A 1 87 ? 7.272 11.705 17.638 1.00 52.88 87 GLN A C 1
ATOM 682 O O . GLN A 1 87 ? 7.499 12.023 18.798 1.00 52.88 87 GLN A O 1
ATOM 687 N N . GLU A 1 88 ? 6.880 10.473 17.305 1.00 51.75 88 GLU A N 1
ATOM 688 C CA . GLU A 1 88 ? 6.654 9.384 18.270 1.00 51.75 88 GLU A CA 1
ATOM 689 C C . GLU A 1 88 ? 7.936 8.964 19.018 1.00 51.75 88 GLU A C 1
ATOM 691 O O . GLU A 1 88 ? 7.875 8.652 20.207 1.00 51.75 88 GLU A O 1
ATOM 696 N N . GLU A 1 89 ? 9.103 9.019 18.371 1.00 52.97 89 GLU A N 1
ATOM 697 C CA . GLU A 1 89 ? 10.404 8.710 18.987 1.00 52.97 89 GLU A CA 1
ATOM 698 C C . GLU A 1 89 ? 10.909 9.824 19.922 1.00 52.97 89 GLU A C 1
ATOM 700 O O . GLU A 1 89 ? 11.628 9.555 20.877 1.00 52.97 89 GLU A O 1
ATOM 705 N N . ARG A 1 90 ? 10.481 11.076 19.702 1.00 45.94 90 ARG A N 1
ATOM 706 C CA . ARG A 1 90 ? 10.862 12.244 20.519 1.00 45.94 90 ARG A CA 1
ATOM 707 C C . ARG A 1 90 ? 10.106 12.340 21.855 1.00 45.94 90 ARG A C 1
ATOM 709 O O . ARG A 1 90 ? 10.537 13.076 22.738 1.00 45.94 90 ARG A O 1
ATOM 716 N N . TRP A 1 91 ? 8.980 11.641 21.993 1.00 48.69 91 TRP A N 1
ATOM 717 C CA . TRP A 1 91 ? 8.172 11.597 23.223 1.00 48.69 91 TRP A CA 1
ATOM 718 C C . TRP A 1 91 ? 8.329 10.279 24.005 1.00 48.69 91 TRP A C 1
ATOM 720 O O . TRP A 1 91 ? 7.561 10.030 24.938 1.00 48.69 91 TRP A O 1
ATOM 730 N N . ARG A 1 92 ? 9.304 9.444 23.625 1.00 46.62 92 ARG A N 1
ATOM 731 C CA . ARG A 1 92 ? 9.823 8.326 24.425 1.00 46.62 92 ARG A CA 1
ATOM 732 C C . ARG A 1 92 ? 11.060 8.758 25.200 1.00 46.62 92 ARG A C 1
ATOM 734 O O . ARG A 1 92 ? 11.235 8.206 26.307 1.00 46.62 92 ARG A O 1
#

Foldseek 3Di:
DDDPQDWDWAAALPPRDIDIDRPQWFDWAWAQPVPSHRDDPVCSVNTDTDGHDPVVLVVQQVVCVVVVHPRPDDDSGCVVVVVVVVVVVVVD

Sequence (92 aa):
MGHDHPAAMSPCINCGRLFLYDPERVVSVLVDPETGRYPEPSRRHHAVRVPACHFCVRAANVERRKRGLPLGYEGDTYADLEARLAQEERWR

pLDDT: mean 75.23, std 16.31, range [36.91, 94.0]

Secondary structure (DSSP, 8-state):
----PPPEEEE-TTT--EEEE-TTTS-EEEE-TTTSSPPPGGGGGG-EEEE--HHHHHHHHHHHHHTTPPPS---SSHHHHHHHHHHHHHT-

Radius of gyration: 14.87 Å; chains: 1; bounding box: 29×39×38 Å